Protein AF-A0A1H5S851-F1 (afdb_monomer)

Nearest PDB structures (foldseek):
  2yzt-assembly1_A-2  TM=6.891E-01  e=4.828E+00  Thermus thermophilus HB8
  7lp3-assembly2_C  TM=4.779E-01  e=1.684E+00  Homo sapiens
  3le4-assembly1_A-2  TM=4.034E-01  e=1.063E+00  Homo sapiens
  4e5r-assembly1_A-2  TM=4.162E-01  e=2.500E+00  Xenopus laevis
  7plk-assembly1_A  TM=3.227E-01  e=5.507E+00  Bos taurus

Foldseek 3Di:
DFDPDDQCPDLLHDQADPPKGWDADPVGKIWIDRVVLVDIDIDDDPDPDDDDPPDDSSVVSNCVNNVVVVVSVVVVVVVVPDD

Mean predicted aligned error: 6.87 Å

Sequence (83 aa):
MPQDRPRSFTELGPELPAGSYQSLGSTGCACLVIPEKEAVAVRMYNQTGPNPGGYSYLDDIRTFGSTVYGCLNVIDLGADRSP

pLDDT: mean 83.37, std 14.64, range [35.06, 96.75]

Radius of gyration: 14.37 Å; Cα contacts (8 Å, |Δi|>4): 78; chains: 1; bounding box: 46×26×31 Å

Secondary structure (DSSP, 8-state):
----S-GGGSTT-SSSPTT-EEEE-TTS-EEEEEGGGTEEEEE-----SPPPTT--HHHHHHHHHHHHHHHHHHHHHHHTT--

Solvent-accessible surface area (backbone atoms only — not comparable to full-atom values): 5304 Å² total; per-residue (Å²): 130,80,80,95,57,66,44,87,79,44,63,58,33,71,81,56,63,86,84,48,45,70,51,76,45,97,87,70,28,37,44,40,39,34,67,92,71,78,41,74,50,76,48,78,77,94,71,91,69,81,82,63,90,88,68,54,67,62,60,52,45,22,49,51,44,43,50,54,53,53,52,52,56,52,50,55,63,53,59,75,67,61,134

Structure (mmCIF, N/CA/C/O backbone):
data_AF-A0A1H5S851-F1
#
_entry.id   AF-A0A1H5S851-F1
#
loop_
_atom_site.group_PDB
_atom_site.id
_atom_site.type_symbol
_atom_site.label_atom_id
_atom_site.label_alt_id
_atom_site.label_comp_id
_atom_site.label_asym_id
_atom_site.label_entity_id
_atom_site.label_seq_id
_atom_site.pdbx_PDB_ins_code
_atom_site.Cartn_x
_atom_site.Cartn_y
_atom_site.Cartn_z
_atom_site.occupancy
_atom_site.B_iso_or_equiv
_atom_site.auth_seq_id
_atom_site.auth_comp_id
_atom_site.auth_asym_id
_atom_site.auth_atom_id
_atom_site.pdbx_PDB_model_num
ATOM 1 N N . MET A 1 1 ? 8.336 -1.498 13.324 1.00 35.06 1 MET A N 1
ATOM 2 C CA . MET A 1 1 ? 8.239 -0.078 13.714 1.00 35.06 1 MET A CA 1
ATOM 3 C C . MET A 1 1 ? 7.224 0.579 12.790 1.00 35.06 1 MET A C 1
ATOM 5 O O . MET A 1 1 ? 7.469 0.545 11.588 1.00 35.06 1 MET A O 1
ATOM 9 N N . PRO A 1 2 ? 6.081 1.084 13.281 1.00 51.50 2 PRO A N 1
ATOM 10 C CA . PRO A 1 2 ? 5.185 1.901 12.463 1.00 51.50 2 PRO A CA 1
ATOM 11 C C . PRO A 1 2 ? 5.936 3.174 12.041 1.00 51.50 2 PRO A C 1
ATOM 13 O O . PRO A 1 2 ? 6.754 3.676 12.810 1.00 51.50 2 PRO A O 1
ATOM 16 N N . GLN A 1 3 ? 5.750 3.636 10.803 1.00 52.97 3 GLN A N 1
ATOM 17 C CA . GLN A 1 3 ? 6.569 4.693 10.197 1.00 52.97 3 GLN A CA 1
ATOM 18 C C . GLN A 1 3 ? 6.452 6.032 10.952 1.00 52.97 3 GLN A C 1
ATOM 20 O O . GLN A 1 3 ? 5.452 6.730 10.834 1.00 52.97 3 GLN A O 1
ATOM 25 N N . ASP A 1 4 ? 7.519 6.423 11.651 1.00 54.59 4 ASP A N 1
ATOM 26 C CA . ASP A 1 4 ? 7.652 7.661 12.447 1.00 54.59 4 ASP A CA 1
ATOM 27 C C . ASP A 1 4 ? 7.956 8.916 11.588 1.00 54.59 4 ASP A C 1
ATOM 29 O O . ASP A 1 4 ? 8.586 9.879 12.020 1.00 54.59 4 ASP A O 1
ATOM 33 N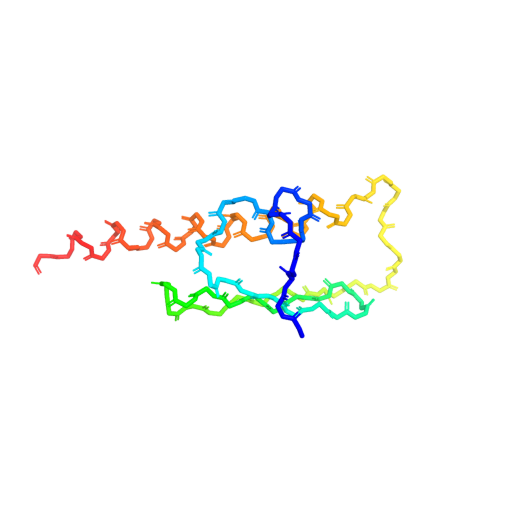 N . ARG A 1 5 ? 7.577 8.885 10.301 1.00 57.66 5 ARG A N 1
ATOM 34 C CA . ARG A 1 5 ? 7.806 9.963 9.323 1.00 57.66 5 ARG A CA 1
ATOM 35 C C . ARG A 1 5 ? 6.484 10.658 8.973 1.00 57.66 5 ARG A C 1
ATOM 37 O O . ARG A 1 5 ? 5.439 10.005 8.987 1.00 57.66 5 ARG A O 1
ATOM 44 N N . PRO A 1 6 ? 6.500 11.954 8.596 1.00 56.44 6 PRO A N 1
ATOM 45 C CA . PRO A 1 6 ? 5.292 12.638 8.138 1.00 56.44 6 PRO A CA 1
ATOM 46 C C . PRO A 1 6 ? 4.665 11.871 6.963 1.00 56.44 6 PRO A C 1
ATOM 48 O O . PRO A 1 6 ? 5.384 11.509 6.032 1.00 56.44 6 PRO A O 1
ATOM 51 N N . ARG A 1 7 ? 3.343 11.628 6.982 1.00 59.53 7 ARG A N 1
ATOM 52 C CA . ARG A 1 7 ? 2.651 10.740 6.013 1.00 59.53 7 ARG A CA 1
ATOM 53 C C . ARG A 1 7 ? 2.875 11.090 4.544 1.00 59.53 7 ARG A C 1
ATOM 55 O O . ARG A 1 7 ? 2.903 10.205 3.697 1.00 59.53 7 ARG A O 1
ATOM 62 N N . SER A 1 8 ? 3.091 12.364 4.230 1.00 56.94 8 SER A N 1
ATOM 63 C CA . SER A 1 8 ? 3.430 12.812 2.874 1.00 56.94 8 SER A CA 1
ATOM 64 C C . SER A 1 8 ? 4.739 12.204 2.338 1.00 56.94 8 SER A C 1
ATOM 66 O O . SER A 1 8 ? 4.939 12.128 1.126 1.00 56.94 8 SER A O 1
ATOM 68 N N . PHE A 1 9 ? 5.617 11.719 3.220 1.00 58.16 9 PHE A N 1
ATOM 69 C CA . PHE A 1 9 ? 6.903 11.092 2.900 1.00 58.16 9 PHE A CA 1
ATOM 70 C C . PHE A 1 9 ? 6.937 9.580 3.175 1.00 58.16 9 PHE A C 1
ATOM 72 O O . PHE A 1 9 ? 8.013 8.982 3.115 1.00 58.16 9 PHE A O 1
ATOM 79 N N . THR A 1 10 ? 5.795 8.949 3.475 1.00 77.12 10 THR A N 1
ATOM 80 C CA . THR A 1 10 ? 5.718 7.502 3.735 1.00 77.12 10 THR A CA 1
ATOM 81 C C . THR A 1 10 ? 5.181 6.732 2.532 1.00 77.12 10 THR A C 1
ATOM 83 O O . THR A 1 10 ? 4.623 7.297 1.585 1.00 77.12 10 THR A O 1
ATOM 86 N N . GLU A 1 11 ? 5.355 5.416 2.586 1.00 80.62 11 GLU A N 1
ATOM 87 C CA . GLU A 1 11 ? 4.831 4.441 1.631 1.00 80.62 11 GLU A CA 1
ATOM 88 C C . GLU A 1 11 ? 3.314 4.205 1.784 1.00 80.62 11 GLU A C 1
ATOM 90 O O . GLU A 1 11 ? 2.722 3.563 0.927 1.00 80.62 11 GLU A O 1
ATOM 95 N N . LEU A 1 12 ? 2.686 4.730 2.846 1.00 84.19 12 LEU A N 1
ATOM 96 C CA . LEU A 1 12 ? 1.235 4.658 3.089 1.00 84.19 12 LEU A CA 1
ATOM 97 C C . LEU A 1 12 ? 0.454 5.737 2.316 1.00 84.19 12 LEU A C 1
ATOM 99 O O . LEU A 1 12 ? -0.712 5.552 1.986 1.00 84.19 12 LEU A O 1
ATOM 103 N N . GLY A 1 13 ? 1.092 6.875 2.029 1.00 80.31 13 GLY A N 1
ATOM 104 C CA . GLY A 1 13 ? 0.423 8.033 1.437 1.00 80.31 13 GLY A CA 1
ATOM 105 C C . GLY A 1 13 ? -0.485 8.792 2.425 1.00 80.31 13 GLY A C 1
ATOM 106 O O . GLY A 1 13 ? -0.664 8.379 3.574 1.00 80.31 13 GLY A O 1
ATOM 107 N N . PRO A 1 14 ? -1.027 9.953 2.012 1.00 84.31 14 PRO A N 1
ATOM 108 C CA . PRO A 1 14 ? -1.795 10.832 2.896 1.00 84.31 14 PRO A CA 1
ATOM 109 C C . PRO A 1 14 ? -3.261 10.413 3.094 1.00 84.31 14 PRO A C 1
ATOM 111 O O . PRO A 1 14 ? -3.875 10.852 4.060 1.00 84.31 14 PRO A O 1
ATOM 114 N N . GLU A 1 15 ? -3.820 9.596 2.199 1.00 88.75 15 GLU A N 1
ATOM 115 C CA . GLU A 1 15 ? -5.260 9.288 2.153 1.00 88.75 15 GLU A CA 1
ATOM 116 C C . GLU A 1 15 ? -5.701 8.227 3.166 1.00 88.75 15 GLU A C 1
ATOM 118 O O . GLU A 1 15 ? -6.872 8.177 3.536 1.00 88.75 15 GLU A O 1
ATOM 123 N N . LEU A 1 16 ? -4.773 7.387 3.634 1.00 90.94 16 LEU A N 1
ATOM 124 C CA . LEU A 1 16 ? -5.083 6.339 4.602 1.00 90.94 16 LEU A CA 1
ATOM 125 C C . LEU A 1 16 ? -5.394 6.924 5.987 1.00 90.94 16 LEU A C 1
ATOM 127 O O . LEU A 1 16 ? -4.717 7.867 6.422 1.00 90.94 16 LEU A O 1
ATOM 131 N N . PRO A 1 17 ? -6.356 6.345 6.727 1.00 91.25 17 PRO A N 1
ATOM 132 C CA . PRO A 1 17 ? -6.752 6.835 8.037 1.00 91.25 17 PRO A CA 1
ATOM 133 C C . PRO A 1 17 ? -5.655 6.623 9.080 1.00 91.25 17 PRO A C 1
ATOM 135 O O . PRO A 1 17 ? -4.702 5.853 8.903 1.00 91.25 17 PRO A O 1
ATOM 138 N N . ALA A 1 18 ? -5.777 7.342 10.195 1.00 89.06 18 ALA A N 1
ATOM 139 C CA . ALA A 1 18 ? -4.821 7.226 11.284 1.00 89.06 18 ALA A CA 1
ATOM 140 C C . ALA A 1 18 ? -4.804 5.833 11.909 1.00 89.06 18 ALA A C 1
ATOM 142 O O . ALA A 1 18 ? -5.824 5.167 12.008 1.00 89.06 18 ALA A O 1
ATOM 143 N N . GLY A 1 19 ? -3.610 5.387 12.302 1.00 88.56 19 GLY A N 1
ATOM 144 C CA . GLY A 1 19 ? -3.409 4.031 12.805 1.00 88.56 19 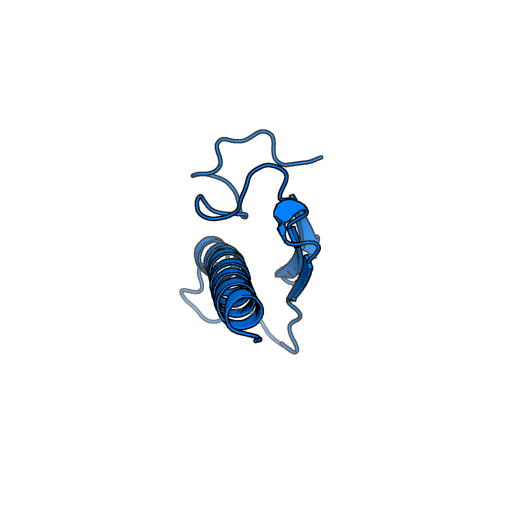GLY A CA 1
ATOM 145 C C . GLY A 1 19 ? -3.277 2.967 11.714 1.00 88.56 19 GLY A C 1
ATOM 146 O O . GLY A 1 19 ? -2.994 1.826 12.057 1.00 88.56 19 GLY A O 1
ATOM 147 N N . SER A 1 20 ? -3.413 3.313 10.427 1.00 93.19 20 SER A N 1
ATOM 148 C CA . SER A 1 20 ? -3.052 2.395 9.339 1.00 93.19 20 SER A CA 1
ATOM 149 C C . SER A 1 20 ? -1.553 2.105 9.355 1.00 93.19 20 SER A C 1
ATOM 151 O O . SER A 1 20 ? -0.737 2.996 9.607 1.00 93.19 20 SER A O 1
ATOM 153 N N . TYR A 1 21 ? -1.183 0.863 9.061 1.00 92.81 21 TYR A N 1
ATOM 154 C CA . TYR A 1 21 ? 0.210 0.434 8.992 1.00 92.81 21 TYR A CA 1
ATOM 155 C C . TYR A 1 21 ? 0.394 -0.618 7.909 1.00 92.81 21 TYR A C 1
ATOM 157 O O . TYR A 1 21 ? -0.540 -1.332 7.549 1.00 92.81 21 TYR A O 1
ATOM 165 N N . GLN A 1 22 ? 1.618 -0.729 7.398 1.00 92.75 22 GLN A N 1
ATOM 166 C CA . GLN A 1 22 ? 1.937 -1.735 6.397 1.00 92.75 22 GLN A CA 1
ATOM 167 C C . GLN A 1 22 ? 3.277 -2.412 6.650 1.00 92.75 22 GLN A C 1
ATOM 169 O O . GLN A 1 22 ? 4.216 -1.807 7.170 1.00 92.75 22 GLN A O 1
ATOM 174 N N . SER A 1 23 ? 3.358 -3.670 6.232 1.00 91.69 23 SER A N 1
ATOM 175 C CA . SER A 1 23 ? 4.606 -4.412 6.096 1.00 91.69 23 SER A CA 1
ATOM 176 C C . SER A 1 23 ? 4.956 -4.542 4.619 1.00 91.69 23 SER A C 1
ATOM 178 O O . SER A 1 23 ? 4.080 -4.812 3.794 1.00 91.69 23 SER A O 1
ATOM 180 N N . LEU A 1 24 ? 6.231 -4.342 4.294 1.00 90.12 24 LEU A N 1
ATOM 181 C CA . LEU A 1 24 ? 6.761 -4.414 2.936 1.00 90.12 24 LEU A CA 1
ATOM 182 C C . LEU A 1 24 ? 7.687 -5.620 2.817 1.00 90.12 24 LEU A C 1
ATOM 184 O O . LEU A 1 24 ? 8.588 -5.800 3.635 1.00 90.12 24 LEU A O 1
ATOM 188 N N . GLY A 1 25 ? 7.478 -6.434 1.789 1.00 86.31 25 GLY A N 1
ATOM 189 C CA . GLY A 1 25 ? 8.387 -7.517 1.447 1.00 86.31 25 GLY A CA 1
ATOM 190 C C . GLY A 1 25 ? 9.494 -7.062 0.505 1.00 86.31 25 GLY A C 1
ATOM 191 O O . GLY A 1 25 ? 9.338 -6.123 -0.275 1.00 86.31 25 GLY A O 1
ATOM 192 N N . SER A 1 26 ? 10.616 -7.781 0.542 1.00 82.25 26 SER A N 1
ATOM 193 C CA . SER A 1 26 ? 11.806 -7.496 -0.273 1.00 82.25 26 SER A CA 1
ATOM 194 C C . SER A 1 26 ? 11.546 -7.536 -1.781 1.00 82.25 26 SER A C 1
ATOM 196 O O . SER A 1 26 ? 12.234 -6.863 -2.541 1.00 82.25 26 SER A O 1
ATOM 198 N N . THR A 1 27 ? 10.541 -8.297 -2.215 1.00 83.25 27 THR A N 1
ATOM 199 C CA . THR A 1 27 ? 10.129 -8.437 -3.618 1.00 83.25 27 THR A CA 1
ATOM 200 C C . THR A 1 27 ? 8.980 -7.501 -4.004 1.00 83.25 27 THR A C 1
ATOM 202 O O . THR A 1 27 ? 8.374 -7.662 -5.059 1.00 83.25 27 THR A O 1
ATOM 205 N N . GLY A 1 28 ? 8.661 -6.519 -3.156 1.00 84.62 28 GLY A N 1
ATOM 206 C CA . GLY A 1 28 ? 7.623 -5.522 -3.408 1.00 84.62 28 GLY A CA 1
ATOM 207 C C . GLY A 1 28 ? 6.204 -5.965 -3.044 1.00 84.62 28 GLY A C 1
ATOM 208 O O . GLY A 1 28 ? 5.260 -5.228 -3.325 1.00 84.62 28 GLY A O 1
ATOM 209 N N . CYS A 1 29 ? 6.009 -7.127 -2.416 1.00 90.75 29 CYS A N 1
ATOM 210 C CA . CYS A 1 29 ? 4.716 -7.439 -1.809 1.00 90.75 29 CYS A CA 1
ATOM 211 C C . CYS A 1 29 ? 4.424 -6.506 -0.625 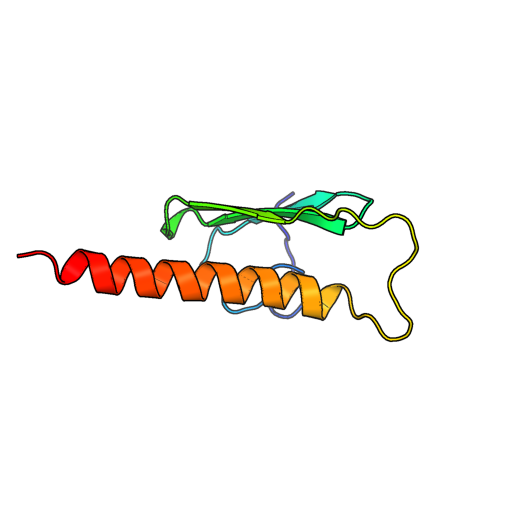1.00 90.75 29 CYS A C 1
ATOM 213 O O . CYS A 1 29 ? 5.335 -5.959 0.002 1.00 90.75 29 CYS A O 1
ATOM 215 N N . ALA A 1 30 ? 3.144 -6.321 -0.320 1.00 94.19 30 ALA A N 1
ATOM 216 C CA . ALA A 1 30 ? 2.713 -5.462 0.772 1.00 94.19 30 ALA A CA 1
ATOM 217 C C . ALA A 1 30 ? 1.533 -6.077 1.518 1.00 94.19 30 ALA A C 1
ATOM 219 O O . ALA A 1 30 ? 0.632 -6.651 0.908 1.00 94.19 30 ALA A O 1
ATOM 220 N N . CYS A 1 31 ? 1.535 -5.928 2.838 1.00 95.62 31 CYS A N 1
ATOM 221 C CA . CYS A 1 31 ? 0.394 -6.219 3.697 1.00 95.62 31 CYS A CA 1
ATOM 222 C C . CYS A 1 31 ? -0.010 -4.916 4.380 1.00 95.62 31 CYS A C 1
ATOM 224 O O . CYS A 1 31 ? 0.759 -4.392 5.186 1.00 95.62 31 CYS A O 1
ATOM 226 N N . LEU A 1 32 ? -1.173 -4.385 4.014 1.00 96.12 32 LEU A N 1
ATOM 227 C CA . LEU A 1 32 ? -1.741 -3.149 4.533 1.00 96.12 32 LEU A CA 1
ATOM 228 C C . LEU A 1 32 ? -2.863 -3.483 5.514 1.00 96.12 32 LEU A C 1
ATOM 230 O O . LEU A 1 32 ? -3.793 -4.211 5.171 1.00 96.12 32 LEU A O 1
ATOM 234 N N . VAL A 1 33 ? -2.791 -2.911 6.711 1.00 96.38 33 VAL A N 1
ATOM 235 C CA . VAL A 1 33 ? -3.838 -3.004 7.727 1.00 96.38 33 VAL A CA 1
ATOM 236 C C . VAL A 1 33 ? -4.471 -1.633 7.916 1.00 96.38 33 VAL A C 1
ATOM 238 O O . VAL A 1 33 ? -3.767 -0.646 8.144 1.00 96.38 33 VAL A O 1
ATOM 241 N N . ILE A 1 34 ? -5.802 -1.590 7.844 1.00 95.31 34 ILE A N 1
ATOM 242 C CA . ILE A 1 34 ? -6.618 -0.389 8.041 1.00 95.31 34 ILE A CA 1
ATOM 243 C C . ILE A 1 34 ? -7.584 -0.676 9.200 1.00 95.31 34 ILE A C 1
ATOM 245 O O . ILE A 1 34 ? -8.692 -1.161 8.962 1.00 95.31 34 ILE A O 1
ATOM 249 N N . PRO A 1 35 ? -7.182 -0.410 10.460 1.00 93.81 35 PRO A N 1
ATOM 250 C CA . PRO A 1 35 ? -7.992 -0.759 11.628 1.00 93.81 35 PRO A CA 1
ATOM 251 C C . PRO A 1 35 ? -9.384 -0.124 11.626 1.00 93.81 35 PRO A C 1
ATOM 253 O O . PRO A 1 35 ? -10.348 -0.790 11.975 1.00 93.81 35 PRO A O 1
ATOM 256 N N . GL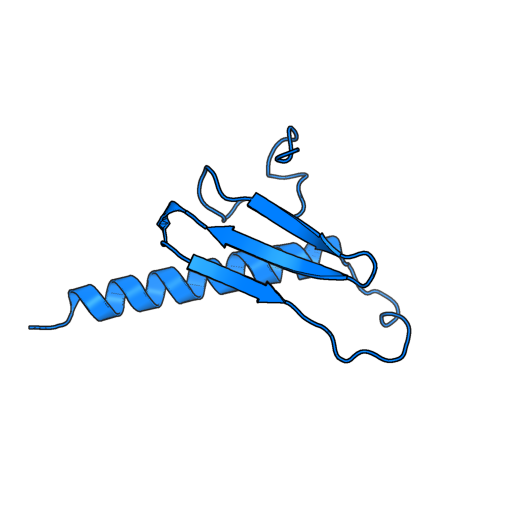U A 1 36 ? -9.500 1.130 11.177 1.00 93.62 36 GLU A N 1
ATOM 257 C CA . GLU A 1 36 ? -10.780 1.853 11.092 1.00 93.62 36 GLU A CA 1
ATOM 258 C C . GLU A 1 36 ? -11.816 1.138 10.210 1.00 93.62 36 GLU A C 1
ATOM 260 O O . GLU A 1 36 ? -13.013 1.272 10.434 1.00 93.62 36 GLU A O 1
ATOM 265 N N . LYS A 1 37 ? -11.356 0.371 9.218 1.00 94.56 37 LYS A N 1
ATOM 266 C CA . LYS A 1 37 ? -12.207 -0.357 8.271 1.00 94.56 37 LYS A CA 1
ATOM 267 C C . LYS A 1 37 ? -12.283 -1.856 8.562 1.00 94.56 37 LYS A C 1
ATOM 269 O O . LYS A 1 37 ? -12.785 -2.596 7.726 1.00 94.56 37 LYS A O 1
ATOM 274 N N . GLU A 1 38 ? -11.708 -2.309 9.680 1.00 94.94 38 GLU A N 1
ATOM 275 C CA . GLU A 1 38 ? -11.583 -3.732 10.036 1.00 94.94 38 GLU A CA 1
ATOM 276 C C . GLU A 1 38 ? -11.022 -4.597 8.889 1.00 94.94 38 GLU A C 1
ATOM 278 O O . GLU A 1 38 ? -11.375 -5.764 8.716 1.00 94.94 38 GLU A O 1
ATOM 283 N N . ALA A 1 39 ? -10.125 -4.015 8.087 1.00 95.69 39 ALA A N 1
ATOM 284 C CA . ALA A 1 39 ? -9.697 -4.593 6.822 1.0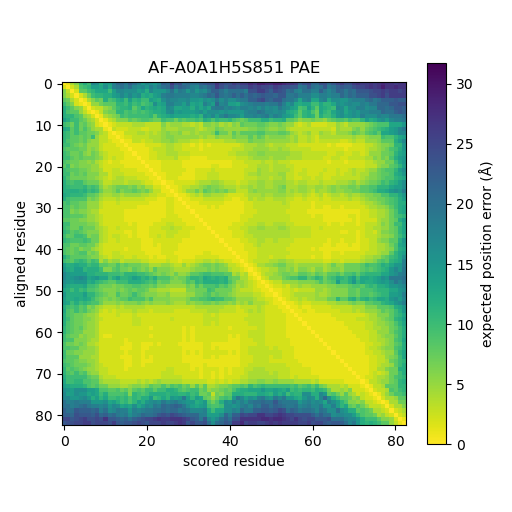0 95.69 39 ALA A CA 1
ATOM 285 C C . ALA A 1 39 ? -8.185 -4.824 6.766 1.00 95.69 39 ALA A C 1
ATOM 287 O O . ALA A 1 39 ? -7.372 -4.012 7.224 1.00 95.69 39 ALA A O 1
ATOM 288 N N . VAL A 1 40 ? -7.817 -5.927 6.114 1.00 96.56 40 VAL A N 1
ATOM 289 C CA . VAL A 1 40 ? -6.446 -6.230 5.700 1.00 96.56 40 VAL A CA 1
ATOM 290 C C . VAL A 1 40 ? -6.440 -6.439 4.194 1.00 96.56 40 VAL A C 1
ATOM 292 O O . VAL A 1 40 ? -7.194 -7.257 3.672 1.00 96.56 40 VAL A O 1
ATOM 295 N N . ALA A 1 41 ? -5.569 -5.716 3.496 1.00 96.75 41 ALA A N 1
ATOM 296 C CA . ALA A 1 41 ? -5.367 -5.854 2.063 1.00 96.75 41 ALA A CA 1
ATOM 297 C C . ALA A 1 41 ? -3.940 -6.313 1.773 1.00 96.75 41 ALA A C 1
ATOM 299 O O . ALA A 1 41 ? -2.971 -5.808 2.342 1.00 96.75 41 ALA A O 1
ATOM 300 N N . VAL A 1 42 ? -3.806 -7.266 0.855 1.00 96.00 42 VAL A N 1
ATOM 301 C CA . VAL A 1 42 ? -2.517 -7.852 0.496 1.00 96.00 42 VAL A CA 1
ATOM 302 C C . VAL A 1 42 ? -2.259 -7.639 -0.988 1.00 96.00 42 VAL A C 1
ATOM 304 O O . VAL A 1 42 ? -3.083 -8.001 -1.825 1.00 96.00 42 VAL A O 1
ATOM 307 N N . ARG A 1 43 ? -1.087 -7.089 -1.314 1.00 94.31 43 ARG A N 1
ATOM 308 C CA . ARG A 1 43 ? -0.575 -7.007 -2.682 1.00 94.31 43 ARG A CA 1
ATOM 309 C C . ARG A 1 43 ? 0.531 -8.031 -2.881 1.00 94.31 43 ARG A C 1
ATOM 311 O O . ARG A 1 43 ? 1.546 -7.993 -2.185 1.00 94.31 43 ARG A O 1
ATOM 318 N N . MET A 1 44 ? 0.349 -8.902 -3.867 1.00 91.75 44 MET A N 1
ATOM 319 C CA . MET A 1 44 ? 1.327 -9.906 -4.286 1.00 91.75 44 MET A CA 1
ATOM 320 C C . MET A 1 44 ? 1.632 -9.749 -5.773 1.00 91.75 44 MET A C 1
ATOM 322 O O . MET A 1 44 ? 0.770 -9.339 -6.548 1.00 91.75 44 MET A O 1
ATOM 326 N N . TYR A 1 45 ? 2.853 -10.103 -6.166 1.00 83.50 45 TYR A N 1
ATOM 327 C CA . TYR A 1 45 ? 3.276 -10.117 -7.560 1.00 83.50 45 TYR A CA 1
ATOM 328 C C . TYR A 1 45 ? 3.562 -11.543 -8.013 1.00 83.50 45 TYR A C 1
ATOM 330 O O . TYR A 1 45 ? 4.241 -12.289 -7.315 1.00 83.50 45 TYR A O 1
ATOM 338 N N . ASN A 1 46 ? 3.138 -11.864 -9.233 1.00 83.56 46 ASN A N 1
ATOM 339 C CA . ASN A 1 46 ? 3.609 -13.033 -9.980 1.00 83.56 46 ASN A CA 1
ATOM 340 C C . ASN A 1 46 ? 4.654 -12.613 -11.027 1.00 83.56 46 ASN A C 1
ATOM 342 O O . ASN A 1 46 ? 4.647 -13.083 -12.161 1.00 83.56 46 ASN A O 1
ATOM 346 N N . GLN A 1 47 ? 5.515 -11.658 -10.671 1.00 79.88 47 GLN A N 1
ATOM 347 C CA . GLN A 1 47 ? 6.527 -11.124 -11.574 1.00 79.88 47 GLN A CA 1
ATOM 348 C C . GLN A 1 47 ? 7.777 -12.013 -11.550 1.00 79.88 47 GLN A C 1
ATOM 350 O O . GLN A 1 47 ? 8.300 -12.327 -10.485 1.00 79.88 47 GLN A O 1
ATOM 355 N N . THR A 1 48 ? 8.281 -12.391 -12.725 1.00 78.00 48 THR A N 1
ATOM 356 C CA . THR A 1 48 ? 9.479 -13.240 -12.884 1.00 78.00 48 THR A CA 1
ATOM 357 C C . THR A 1 48 ? 10.729 -12.457 -13.307 1.00 78.00 48 THR A C 1
ATOM 359 O O . THR A 1 48 ? 11.759 -13.055 -13.602 1.00 78.00 48 THR A O 1
ATOM 362 N N . GLY A 1 49 ? 10.651 -11.124 -13.359 1.00 80.75 49 GLY A N 1
ATOM 363 C CA . GLY A 1 49 ? 11.719 -10.234 -13.824 1.00 80.75 49 GLY A CA 1
ATOM 364 C C . GLY A 1 49 ? 11.767 -8.901 -13.065 1.00 80.75 49 GLY A C 1
ATOM 365 O O . GLY A 1 49 ? 11.032 -8.721 -12.094 1.00 80.75 49 GLY A O 1
ATOM 366 N N . PRO A 1 50 ? 12.644 -7.965 -13.462 1.00 82.38 50 PRO A N 1
ATOM 367 C CA . PRO A 1 50 ? 12.699 -6.634 -12.866 1.00 82.38 50 PRO A CA 1
ATOM 368 C C . PRO A 1 50 ? 11.479 -5.788 -13.258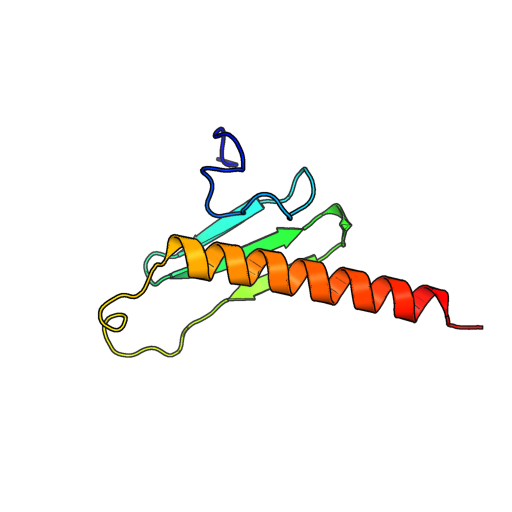 1.00 82.38 50 PRO A C 1
ATOM 370 O O . PRO A 1 50 ? 10.830 -6.045 -14.273 1.00 82.38 50 PRO A O 1
ATOM 373 N N . ASN A 1 51 ? 11.203 -4.745 -12.472 1.00 84.56 51 ASN A N 1
ATOM 374 C CA . ASN A 1 51 ? 10.194 -3.747 -12.827 1.00 84.56 51 ASN A CA 1
ATOM 375 C C . ASN A 1 51 ? 10.568 -3.055 -14.154 1.00 84.56 51 ASN A C 1
ATOM 377 O O . ASN A 1 51 ? 11.760 -2.874 -14.430 1.00 84.56 51 ASN A O 1
ATOM 381 N N . PRO A 1 52 ? 9.581 -2.645 -14.969 1.00 86.69 52 PRO A N 1
ATOM 382 C CA . PRO A 1 52 ? 9.844 -1.946 -16.220 1.00 86.69 52 PRO A CA 1
ATOM 383 C C . PRO A 1 52 ? 10.564 -0.610 -15.985 1.00 86.69 52 PRO A C 1
ATOM 385 O O . PRO A 1 52 ? 10.476 -0.003 -14.914 1.00 86.69 52 PRO A O 1
ATOM 388 N N . GLY A 1 53 ? 11.271 -0.127 -17.010 1.00 92.31 53 GLY A N 1
ATOM 389 C CA . GLY A 1 53 ? 11.928 1.179 -16.963 1.00 92.31 53 GLY A CA 1
ATOM 390 C C . GLY A 1 53 ? 10.927 2.302 -16.673 1.00 92.31 53 GLY A C 1
ATOM 391 O O . GLY A 1 53 ? 9.858 2.348 -17.275 1.00 92.31 53 GLY A O 1
ATOM 392 N N . GLY A 1 54 ? 11.271 3.196 -15.743 1.00 91.12 54 GLY A N 1
ATOM 393 C CA . GLY A 1 54 ? 10.397 4.296 -15.316 1.00 91.12 54 GLY A C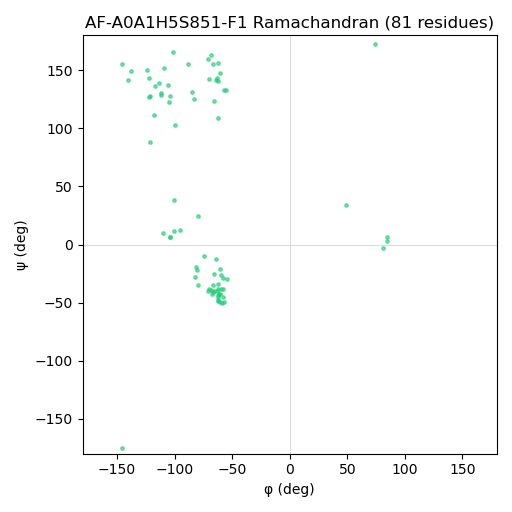A 1
ATOM 394 C C . GLY A 1 54 ? 9.380 3.933 -14.228 1.00 91.12 54 GLY A C 1
ATOM 395 O O . GLY A 1 54 ? 8.598 4.789 -13.828 1.00 91.12 54 GLY A O 1
ATOM 396 N N . TYR A 1 55 ? 9.391 2.700 -13.716 1.00 89.75 55 TYR A N 1
ATOM 397 C CA . TYR A 1 55 ? 8.523 2.305 -12.610 1.00 89.75 55 TYR A CA 1
ATOM 398 C C . TYR A 1 55 ? 8.863 3.047 -11.306 1.00 89.75 55 TYR A C 1
ATOM 400 O O . TYR A 1 55 ? 9.982 2.950 -10.796 1.00 89.75 55 TYR A O 1
ATOM 408 N N . SER A 1 56 ? 7.871 3.731 -10.732 1.00 91.44 56 SER A N 1
ATOM 409 C CA . SER A 1 56 ? 7.971 4.391 -9.427 1.00 91.44 56 SER A CA 1
ATOM 410 C C . SER A 1 56 ? 7.322 3.528 -8.348 1.00 91.44 56 SER A C 1
ATOM 412 O O . SER A 1 56 ? 6.100 3.481 -8.215 1.00 91.44 56 SER A O 1
ATOM 414 N N . TYR A 1 57 ? 8.147 2.849 -7.547 1.00 87.50 57 TYR A N 1
ATOM 415 C CA . TYR A 1 57 ? 7.655 2.008 -6.451 1.00 87.50 57 TYR A CA 1
ATOM 416 C C . TYR A 1 57 ? 6.833 2.798 -5.426 1.00 87.50 57 TYR A C 1
ATOM 418 O O . TYR A 1 57 ? 5.834 2.289 -4.927 1.00 87.50 57 TYR A O 1
ATOM 426 N N . LEU A 1 58 ? 7.247 4.033 -5.118 1.00 89.50 58 LEU A N 1
ATOM 427 C CA . LEU A 1 58 ? 6.553 4.877 -4.144 1.00 89.50 58 LEU A CA 1
ATOM 428 C C . LEU A 1 58 ? 5.161 5.284 -4.627 1.00 89.50 58 LEU A C 1
ATOM 430 O O . LEU A 1 58 ? 4.225 5.265 -3.833 1.00 89.50 58 LEU A O 1
ATOM 434 N N . ASP A 1 59 ? 5.010 5.626 -5.905 1.00 91.19 59 ASP A N 1
ATOM 435 C CA . ASP A 1 59 ? 3.700 6.003 -6.440 1.00 91.19 59 ASP A CA 1
ATOM 436 C C . ASP A 1 59 ? 2.778 4.788 -6.529 1.00 91.19 59 ASP A C 1
ATOM 438 O O . ASP A 1 59 ? 1.611 4.868 -6.150 1.00 91.19 59 ASP A O 1
ATOM 442 N N . ASP A 1 60 ? 3.313 3.638 -6.937 1.00 91.88 60 ASP A N 1
ATOM 443 C CA . ASP A 1 60 ? 2.563 2.386 -7.012 1.00 91.88 60 ASP A CA 1
ATOM 444 C C . ASP A 1 60 ? 2.053 1.924 -5.634 1.00 91.88 60 ASP A C 1
ATOM 446 O O . ASP A 1 60 ? 0.866 1.631 -5.474 1.00 91.88 60 ASP A O 1
ATOM 450 N N . ILE A 1 61 ? 2.908 1.909 -4.603 1.00 92.50 61 ILE A N 1
ATOM 451 C CA . ILE A 1 61 ? 2.493 1.465 -3.262 1.00 92.50 61 ILE A CA 1
ATOM 452 C C . ILE A 1 61 ? 1.473 2.412 -2.619 1.00 92.50 61 ILE A C 1
ATOM 454 O O . ILE A 1 61 ? 0.535 1.953 -1.966 1.00 92.50 61 ILE A O 1
ATOM 458 N N . ARG A 1 62 ? 1.591 3.720 -2.871 1.00 92.75 62 ARG A N 1
ATOM 459 C CA . ARG A 1 62 ? 0.600 4.711 -2.429 1.00 92.75 62 ARG A CA 1
ATOM 460 C C . ARG A 1 62 ? -0.725 4.537 -3.155 1.00 92.75 62 ARG A C 1
ATOM 462 O O . ARG A 1 62 ? -1.768 4.566 -2.511 1.00 92.75 62 ARG A O 1
ATOM 469 N N . THR A 1 63 ? -0.672 4.304 -4.465 1.00 94.62 63 THR A N 1
ATOM 470 C CA . THR A 1 63 ? -1.859 4.064 -5.296 1.00 94.62 63 THR A CA 1
ATOM 471 C C . THR A 1 63 ? -2.597 2.802 -4.857 1.00 94.62 63 THR A C 1
ATOM 473 O O . THR A 1 63 ? -3.825 2.782 -4.814 1.00 94.62 63 THR A O 1
ATOM 476 N N . PHE A 1 64 ? -1.869 1.750 -4.473 1.00 95.38 64 PHE A N 1
ATOM 477 C CA . PHE A 1 64 ? -2.471 0.561 -3.874 1.00 95.38 64 PHE A CA 1
ATOM 478 C C . PHE A 1 64 ? -3.249 0.908 -2.595 1.00 95.38 64 PHE A C 1
ATOM 480 O O . PHE A 1 64 ? -4.419 0.543 -2.479 1.00 95.38 64 PHE A O 1
ATOM 487 N N . GLY A 1 65 ? -2.633 1.649 -1.667 1.00 95.00 65 GLY A N 1
ATOM 488 C CA . GLY A 1 65 ? -3.276 2.065 -0.419 1.00 95.00 65 GLY A CA 1
ATOM 489 C C . GLY A 1 65 ? -4.526 2.922 -0.636 1.00 95.00 65 GLY A C 1
ATOM 490 O O . GLY A 1 65 ? -5.585 2.606 -0.088 1.00 95.00 65 GLY A O 1
ATOM 491 N N . SER A 1 66 ? -4.433 3.962 -1.472 1.00 95.25 66 SER A N 1
ATOM 492 C CA . SER A 1 66 ? -5.572 4.832 -1.796 1.00 95.25 66 SER A CA 1
ATOM 493 C C . SER A 1 66 ? -6.712 4.074 -2.465 1.00 95.25 66 SER A C 1
ATOM 495 O O . SER A 1 66 ? -7.870 4.247 -2.090 1.00 95.25 66 SER A O 1
ATOM 497 N N . THR A 1 67 ? -6.395 3.177 -3.403 1.00 96.38 67 THR A N 1
ATOM 498 C CA . THR A 1 67 ? -7.401 2.365 -4.101 1.00 96.38 67 THR A CA 1
ATOM 499 C C . THR A 1 67 ? -8.150 1.460 -3.129 1.00 96.38 67 THR A C 1
ATOM 501 O O . THR A 1 67 ? -9.379 1.447 -3.134 1.00 96.38 67 THR A O 1
ATOM 504 N N . VAL A 1 68 ? -7.432 0.744 -2.254 1.00 96.38 68 VAL A N 1
ATOM 505 C CA . VAL A 1 68 ? -8.048 -0.114 -1.228 1.00 96.38 68 VAL A CA 1
ATOM 506 C C . VAL A 1 68 ? -8.988 0.699 -0.343 1.00 96.38 68 VAL A C 1
ATOM 508 O O . VAL A 1 68 ? -10.138 0.311 -0.148 1.00 96.38 68 VAL A O 1
ATOM 511 N N . TYR A 1 69 ? -8.527 1.842 0.166 1.00 95.44 69 TYR A N 1
ATOM 512 C CA . TYR A 1 69 ? -9.337 2.676 1.048 1.00 95.44 69 TYR A CA 1
ATOM 513 C C . TYR A 1 69 ? -10.562 3.267 0.340 1.00 95.44 69 TYR A C 1
ATOM 515 O O . TYR A 1 69 ? -11.663 3.254 0.893 1.00 95.44 69 TYR A O 1
ATOM 523 N N . GLY A 1 70 ? -10.405 3.705 -0.911 1.00 95.50 70 GLY A N 1
ATOM 524 C CA . GLY A 1 70 ? -11.508 4.148 -1.759 1.00 95.50 70 GLY A CA 1
ATOM 525 C C . GLY A 1 70 ? -12.570 3.063 -1.954 1.00 95.50 70 GLY A C 1
ATOM 526 O O . GLY A 1 70 ? -13.757 3.337 -1.784 1.00 95.50 70 GLY A O 1
ATOM 527 N N . CYS A 1 71 ? -12.163 1.821 -2.236 1.00 94.94 71 CYS A N 1
ATOM 528 C CA . CYS A 1 71 ? -13.086 0.692 -2.374 1.00 94.94 71 CYS A CA 1
ATOM 529 C C . CYS A 1 71 ? -13.850 0.394 -1.077 1.00 94.94 71 CYS A C 1
ATOM 531 O O . CYS A 1 71 ? -15.060 0.180 -1.125 1.00 94.94 71 CYS A O 1
ATOM 533 N N . LEU A 1 72 ? -13.172 0.414 0.074 1.00 93.94 72 LEU A N 1
ATOM 534 C CA . LEU A 1 72 ? -13.807 0.179 1.377 1.00 93.94 72 LEU A CA 1
ATOM 535 C C . LEU A 1 72 ? -14.848 1.262 1.703 1.00 93.94 72 LEU A C 1
ATOM 537 O O . LEU A 1 72 ? -15.948 0.939 2.134 1.00 93.94 72 LEU A O 1
ATOM 541 N N . ASN A 1 73 ? -14.565 2.530 1.387 1.00 90.50 73 ASN A N 1
ATOM 542 C CA . ASN A 1 73 ? -15.535 3.616 1.568 1.00 90.50 73 ASN A CA 1
ATOM 543 C C . ASN A 1 73 ? -16.802 3.444 0.712 1.00 90.50 73 ASN A C 1
ATOM 545 O O . ASN A 1 73 ? -17.893 3.814 1.142 1.00 90.50 73 ASN A O 1
ATOM 549 N N . VAL A 1 74 ? -16.686 2.884 -0.497 1.00 85.75 74 VAL A N 1
ATOM 550 C CA . VAL A 1 74 ? -17.858 2.582 -1.339 1.00 85.75 74 VAL A CA 1
ATOM 551 C C . VAL A 1 74 ? -18.681 1.433 -0.755 1.00 85.75 74 VAL A C 1
ATOM 553 O O . VAL A 1 74 ? -19.909 1.485 -0.808 1.00 85.75 74 VAL A O 1
ATOM 556 N N . ILE A 1 75 ? -18.027 0.414 -0.190 1.00 77.75 75 ILE A N 1
ATOM 557 C CA . ILE A 1 75 ? -18.704 -0.71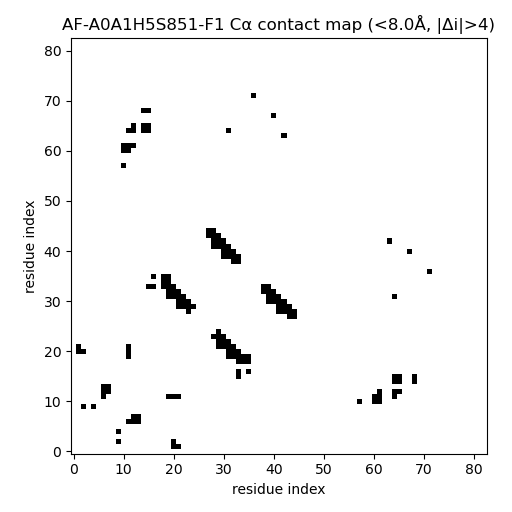9 0.458 1.00 77.75 75 ILE A CA 1
ATOM 558 C C . ILE A 1 75 ? -19.527 -0.232 1.655 1.00 77.75 75 ILE A C 1
ATOM 560 O O . ILE A 1 75 ? -20.702 -0.584 1.757 1.00 77.75 75 ILE A O 1
ATOM 564 N N . ASP A 1 76 ? -18.961 0.642 2.488 1.00 77.56 76 ASP A N 1
ATOM 565 C CA . ASP A 1 76 ? -19.663 1.214 3.644 1.00 77.56 76 ASP A CA 1
ATOM 566 C C . ASP A 1 76 ? -20.918 2.000 3.220 1.00 77.56 76 ASP A C 1
ATOM 568 O O . ASP A 1 76 ? -21.993 1.833 3.796 1.00 77.56 76 ASP A O 1
ATOM 572 N N . LEU A 1 77 ? -20.817 2.796 2.147 1.00 70.69 77 LEU A N 1
ATOM 573 C CA . LEU A 1 77 ? -21.953 3.527 1.565 1.00 70.69 77 LEU A CA 1
ATOM 574 C C . LEU A 1 77 ? -23.026 2.607 0.959 1.00 70.69 77 LEU A C 1
ATOM 576 O O . LEU A 1 77 ? -24.175 3.023 0.807 1.00 70.69 77 LEU A O 1
ATOM 580 N N . GLY A 1 78 ? -22.652 1.395 0.549 1.00 62.69 78 GLY A N 1
ATOM 581 C CA . GLY A 1 78 ? -23.578 0.371 0.069 1.00 62.69 78 GLY A CA 1
ATOM 582 C C . GLY A 1 78 ? -24.278 -0.371 1.209 1.00 62.69 78 GLY A C 1
ATOM 583 O O . GLY A 1 78 ? -25.456 -0.695 1.078 1.00 62.69 78 GLY A O 1
ATOM 584 N N . ALA A 1 79 ? -23.586 -0.593 2.330 1.00 62.19 79 ALA A N 1
ATOM 585 C CA . ALA A 1 79 ? -24.129 -1.261 3.512 1.00 62.19 79 ALA A CA 1
ATOM 586 C C . ALA A 1 79 ? -25.205 -0.416 4.223 1.00 62.19 79 ALA A C 1
ATOM 588 O O . ALA A 1 79 ? -26.248 -0.958 4.584 1.00 62.19 79 ALA A O 1
ATOM 589 N N . ASP A 1 80 ? -25.007 0.906 4.314 1.00 59.50 80 ASP A N 1
ATOM 590 C CA . ASP A 1 80 ? -25.972 1.899 4.842 1.00 59.50 80 ASP A CA 1
ATOM 591 C C . ASP A 1 80 ? -27.272 2.008 4.010 1.00 59.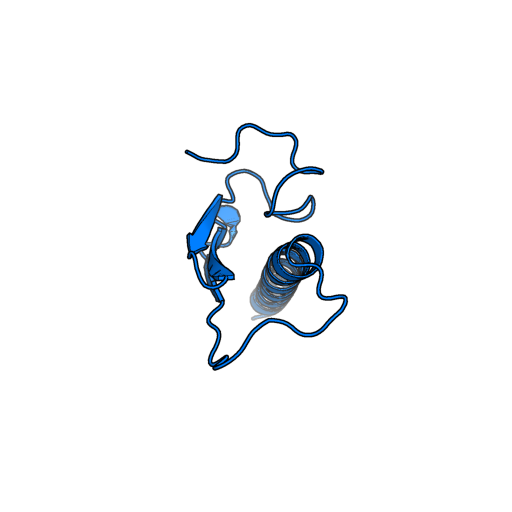50 80 ASP A C 1
ATOM 593 O O . ASP A 1 80 ? -28.268 2.587 4.430 1.00 59.50 80 ASP A O 1
ATOM 597 N N . ARG A 1 81 ? -27.307 1.420 2.808 1.00 56.97 81 ARG A N 1
ATOM 598 C CA . ARG A 1 81 ? -28.494 1.419 1.930 1.00 56.97 81 ARG A CA 1
ATOM 599 C C . ARG A 1 81 ? -29.298 0.118 1.977 1.00 56.97 81 ARG A C 1
ATOM 601 O O . ARG A 1 81 ? -30.170 -0.082 1.130 1.00 56.97 81 ARG A O 1
ATOM 608 N N . SER A 1 82 ? -29.014 -0.760 2.935 1.00 46.88 82 SER A N 1
ATOM 609 C CA . SER A 1 82 ? -29.796 -1.980 3.170 1.00 46.88 82 SER A CA 1
ATOM 610 C C . SER A 1 82 ? -31.024 -1.637 4.040 1.00 46.88 82 SER A C 1
ATOM 612 O O . SER A 1 82 ? -30.824 -1.018 5.084 1.00 46.88 82 SER A O 1
ATOM 614 N N . PRO A 1 83 ? -32.265 -1.962 3.618 1.00 55.81 83 PRO A N 1
ATOM 615 C CA . PRO A 1 83 ? -33.496 -1.593 4.329 1.00 55.81 83 PRO A CA 1
ATOM 616 C C . PRO A 1 83 ? -33.698 -2.326 5.661 1.00 55.81 83 PRO A C 1
ATOM 618 O O . PRO A 1 83 ? -33.178 -3.456 5.809 1.00 55.81 83 PRO A O 1
#